Protein AF-A0AAV9FEK0-F1 (afdb_monomer_lite)

Radius of gyration: 16.36 Å; chains: 1; bounding box: 32×32×44 Å

InterPro domains:
  IPR002885 Pentatricopeptide repeat [PF13041] (8-54)
  IPR002885 Pentatricopeptide repeat [PS51375] (9-39)
  IPR002885 Pentatricopeptide repeat [PS51375] (43-80)
  IPR002885 Pentatricopeptide repeat [TIGR00756] (12-36)
  IPR011990 Tetratricopeptide-like helical domain superfamily [G3DSA:1.25.40.10] (1-116)

Secondary structure (DSSP, 8-state):
---TT-PPPHHHHHHHHHHHHHHT-HHHHHHHHHHHHHHS---HHHHHHHHHHHHTT--HHHHHHHHHHHHHHHHTTPPPPHHHHHHHHHHHHS-HHHHHHHHHHHHHHHHHHTT---

Sequence (118 aa):
MVLEGCEPETQTYNVLIRHFCAVGEFERAMGLFERMGCTCAPNVDTYNVLINRLFGTGKSGNMVMAGRLLVEMVERGHAPSRVMFRRVLLLMTGNQGLAKQILSTQSVCRRLTCTIRL

pLDDT: mean 73.73, std 16.27, range [36.47, 93.06]

Organism: Acorus calamus (NCBI:txid4465)

Foldseek 3Di:
DDDVPDQDALVNLLVVLLVCLVVPVLVVSVVSVVVCVVRHDHDLSSLVSNLVSLLVPPDLVSLVVNVVSQVVCVVVVHDHDPVSQLSSLCSVVVDNVVSVVVVVVVVVVVVVVVVPPD

Structure (mmCIF, N/CA/C/O backbone):
data_AF-A0AAV9FEK0-F1
#
_entry.id   AF-A0AAV9FEK0-F1
#
loop_
_atom_site.group_PDB
_atom_site.id
_atom_site.type_symbol
_atom_site.label_atom_id
_atom_site.label_alt_id
_atom_site.label_comp_id
_atom_site.label_asym_id
_atom_site.label_entity_id
_atom_site.label_seq_id
_atom_site.pdbx_PDB_ins_code
_atom_site.Cartn_x
_atom_site.Cartn_y
_atom_site.Cartn_z
_atom_site.occupancy
_atom_site.B_iso_or_equiv
_atom_site.auth_seq_id
_atom_site.auth_comp_id
_atom_site.auth_asym_id
_atom_site.auth_atom_id
_atom_site.pdbx_PDB_model_num
ATOM 1 N N . MET A 1 1 ? 3.650 -3.951 -23.650 1.00 43.62 1 MET A N 1
ATOM 2 C CA . MET A 1 1 ? 4.870 -4.373 -24.363 1.00 43.62 1 MET A CA 1
ATOM 3 C C . MET A 1 1 ? 5.963 -4.496 -23.323 1.00 43.62 1 MET A C 1
ATOM 5 O O . MET A 1 1 ? 6.292 -3.492 -22.713 1.00 43.62 1 MET A O 1
ATOM 9 N N . VAL A 1 2 ? 6.433 -5.710 -23.047 1.00 47.94 2 VAL A N 1
ATOM 10 C CA . VAL A 1 2 ? 7.668 -5.925 -22.284 1.00 47.94 2 VAL A CA 1
ATOM 11 C C . VAL A 1 2 ? 8.670 -6.400 -23.324 1.00 47.94 2 VAL A C 1
ATOM 13 O O . VAL A 1 2 ? 8.476 -7.463 -23.906 1.00 47.94 2 VAL A O 1
ATOM 16 N N . LEU A 1 3 ? 9.644 -5.555 -23.648 1.00 47.34 3 LEU A N 1
ATOM 17 C CA . LEU A 1 3 ? 10.817 -5.967 -24.411 1.00 47.34 3 LEU A CA 1
ATOM 18 C C . LEU A 1 3 ? 11.701 -6.762 -23.448 1.00 47.34 3 LEU A C 1
ATOM 20 O O . LEU A 1 3 ? 11.959 -6.297 -22.334 1.00 47.34 3 LEU A O 1
ATOM 24 N N . GLU A 1 4 ? 12.104 -7.968 -23.844 1.00 45.28 4 GLU A N 1
ATOM 25 C CA . GLU A 1 4 ? 13.072 -8.774 -23.098 1.00 45.28 4 GLU A CA 1
ATOM 26 C C . GLU A 1 4 ? 14.330 -7.926 -22.851 1.00 45.28 4 GLU A C 1
ATOM 28 O O . GLU A 1 4 ? 15.028 -7.556 -23.791 1.00 45.28 4 GLU A O 1
ATOM 33 N N . GLY A 1 5 ? 14.568 -7.549 -21.590 1.00 53.53 5 GLY A N 1
ATOM 34 C CA . GLY A 1 5 ? 15.724 -6.744 -21.180 1.00 53.53 5 GLY A CA 1
ATOM 35 C C . GLY A 1 5 ? 15.425 -5.359 -20.593 1.00 53.53 5 GLY A C 1
ATOM 36 O O . GLY A 1 5 ? 16.349 -4.736 -20.079 1.00 53.53 5 GLY A O 1
ATOM 37 N N . CYS A 1 6 ? 14.178 -4.872 -20.599 1.00 55.69 6 CYS A N 1
ATOM 38 C CA . CYS A 1 6 ? 13.820 -3.642 -19.876 1.00 55.69 6 CYS A CA 1
ATOM 39 C C . CYS A 1 6 ? 13.213 -3.973 -18.508 1.00 55.69 6 CYS A C 1
ATOM 41 O O . CYS A 1 6 ? 12.127 -4.557 -18.435 1.00 55.69 6 CYS A O 1
ATOM 43 N N . GLU A 1 7 ? 13.886 -3.581 -17.423 1.00 58.00 7 GLU A N 1
ATOM 44 C CA . GLU A 1 7 ? 13.301 -3.686 -16.087 1.00 58.00 7 GLU A CA 1
ATOM 45 C C . GLU A 1 7 ? 12.058 -2.786 -15.987 1.00 58.00 7 GLU A C 1
ATOM 47 O O . GLU A 1 7 ? 12.118 -1.597 -16.312 1.00 58.00 7 GLU A O 1
ATOM 52 N N . PRO A 1 8 ? 10.900 -3.330 -15.577 1.00 68.00 8 PRO A N 1
ATOM 53 C CA . PRO A 1 8 ? 9.686 -2.544 -15.452 1.00 68.00 8 PRO A CA 1
ATOM 54 C C . PRO A 1 8 ? 9.843 -1.477 -14.365 1.00 68.00 8 PRO A C 1
ATOM 56 O O . PRO A 1 8 ? 9.984 -1.773 -13.179 1.00 68.00 8 PRO A O 1
ATOM 59 N N . GLU A 1 9 ? 9.748 -0.216 -14.775 1.00 76.25 9 GLU A N 1
ATOM 60 C CA . GLU A 1 9 ? 9.724 0.918 -13.855 1.00 76.25 9 GLU A CA 1
ATOM 61 C C . GLU A 1 9 ? 8.481 0.896 -12.948 1.00 76.25 9 GLU A C 1
ATOM 63 O O . GLU A 1 9 ? 7.460 0.268 -13.252 1.00 76.25 9 GLU A O 1
ATOM 68 N N . THR A 1 10 ? 8.528 1.666 -11.857 1.00 84.75 10 THR A N 1
ATOM 69 C CA . THR A 1 10 ? 7.432 1.839 -10.889 1.00 84.75 10 THR A CA 1
ATOM 70 C C . THR A 1 10 ? 6.076 2.097 -11.561 1.00 84.75 10 THR A C 1
ATOM 72 O O . THR A 1 10 ? 5.047 1.577 -11.125 1.00 84.75 10 THR A O 1
ATOM 75 N N . GLN A 1 11 ? 6.054 2.868 -12.654 1.00 83.94 11 GLN A N 1
ATOM 76 C CA . GLN A 1 11 ? 4.824 3.152 -13.397 1.00 83.94 11 GLN A CA 1
ATOM 77 C C . GLN A 1 11 ? 4.221 1.904 -14.055 1.00 83.94 11 GLN A C 1
ATOM 79 O O . GLN A 1 11 ? 3.004 1.722 -14.006 1.00 83.94 11 GLN A O 1
ATOM 84 N N . THR A 1 12 ? 5.051 1.019 -14.606 1.00 86.56 12 THR A N 1
ATOM 85 C CA . THR A 1 12 ? 4.610 -0.219 -15.264 1.00 86.56 12 THR A CA 1
ATOM 86 C C . THR A 1 12 ? 3.928 -1.149 -14.266 1.00 86.56 12 THR A C 1
ATOM 88 O O . THR A 1 12 ? 2.815 -1.620 -14.517 1.00 86.56 12 THR A O 1
ATOM 91 N N . TYR A 1 13 ? 4.536 -1.347 -13.093 1.00 90.38 13 TYR A N 1
ATOM 92 C CA . TYR A 1 13 ? 3.913 -2.107 -12.007 1.00 90.38 13 TYR A CA 1
ATOM 93 C C . TYR A 1 13 ? 2.597 -1.478 -11.560 1.00 90.38 13 TYR A C 1
ATOM 95 O O . TYR A 1 13 ? 1.598 -2.182 -11.432 1.00 90.38 13 TYR A O 1
ATOM 103 N N . ASN A 1 14 ? 2.552 -0.156 -11.396 1.00 89.50 14 ASN A N 1
ATOM 104 C CA . ASN A 1 14 ? 1.332 0.535 -10.987 1.00 89.50 14 ASN A CA 1
ATOM 105 C C . ASN A 1 14 ? 0.177 0.348 -11.979 1.00 89.50 14 ASN A C 1
ATOM 107 O O . ASN A 1 14 ? -0.968 0.200 -11.552 1.00 89.50 14 ASN A O 1
ATOM 111 N N . VAL A 1 15 ? 0.447 0.334 -13.287 1.00 91.38 15 VAL A N 1
ATOM 112 C CA . VAL A 1 15 ? -0.577 0.053 -14.308 1.00 91.38 15 VAL A CA 1
ATOM 113 C C . VAL A 1 15 ? -1.110 -1.373 -14.165 1.00 91.38 15 VAL A C 1
ATOM 115 O O . VAL A 1 15 ? -2.326 -1.568 -14.115 1.00 91.38 15 VAL A O 1
ATOM 118 N N . LEU A 1 16 ? -0.222 -2.362 -14.036 1.00 91.44 16 LEU A N 1
ATOM 119 C CA . LEU A 1 16 ? -0.617 -3.765 -13.896 1.00 91.44 16 LEU A CA 1
ATOM 120 C C . LEU A 1 16 ? -1.381 -4.015 -12.590 1.00 91.44 16 LEU A C 1
ATOM 122 O O . LEU A 1 16 ? -2.447 -4.625 -12.609 1.00 91.44 16 LEU A O 1
ATOM 126 N N . ILE A 1 17 ? -0.891 -3.488 -11.468 1.00 92.50 17 ILE A N 1
ATOM 127 C CA . ILE A 1 17 ? -1.541 -3.592 -10.155 1.00 92.50 17 ILE A CA 1
ATOM 128 C C . ILE A 1 17 ? -2.946 -2.979 -10.205 1.00 92.50 17 ILE A C 1
ATOM 130 O O . ILE A 1 17 ? -3.901 -3.601 -9.739 1.00 92.50 17 ILE A O 1
ATOM 134 N N . ARG A 1 18 ? -3.114 -1.797 -10.818 1.00 91.06 18 ARG A N 1
ATOM 135 C CA . ARG A 1 18 ? -4.440 -1.184 -11.021 1.00 91.06 18 ARG A CA 1
ATOM 136 C C . ARG A 1 18 ? -5.360 -2.076 -11.841 1.00 91.06 18 ARG A C 1
ATOM 138 O O . ARG A 1 18 ? -6.511 -2.260 -11.450 1.00 91.06 18 ARG A O 1
ATOM 145 N N . HIS A 1 19 ? -4.858 -2.629 -12.941 1.00 93.06 19 HIS A N 1
ATOM 146 C CA . HIS A 1 19 ? -5.631 -3.516 -13.801 1.00 93.06 19 HIS A CA 1
ATOM 147 C C . HIS A 1 19 ? -6.110 -4.760 -13.042 1.00 93.06 19 HIS A C 1
ATOM 149 O O . HIS A 1 19 ? -7.314 -5.005 -12.986 1.00 93.06 19 HIS A O 1
ATOM 155 N N . PHE A 1 20 ? -5.203 -5.486 -12.379 1.00 92.25 20 PHE A N 1
ATOM 156 C CA . PHE A 1 20 ? -5.544 -6.690 -11.612 1.00 92.25 20 PHE A CA 1
ATOM 157 C C . PHE A 1 20 ? -6.496 -6.397 -10.445 1.00 92.25 20 PHE A C 1
ATOM 159 O O . PHE A 1 20 ? -7.453 -7.139 -10.218 1.00 92.25 20 PHE A O 1
ATOM 166 N N . CYS A 1 21 ? -6.322 -5.264 -9.758 1.00 89.50 21 CYS A N 1
ATOM 167 C CA . CYS A 1 21 ? -7.278 -4.798 -8.754 1.00 89.50 21 CYS A CA 1
ATOM 168 C C . CYS A 1 21 ? -8.673 -4.524 -9.344 1.00 89.50 21 CYS A C 1
ATOM 170 O O . CYS A 1 21 ? -9.672 -4.826 -8.689 1.00 89.50 21 CYS A O 1
ATOM 172 N N . ALA A 1 22 ? -8.763 -3.966 -10.555 1.00 87.94 22 ALA A N 1
ATOM 173 C CA . ALA A 1 22 ? -10.034 -3.648 -11.206 1.00 87.94 22 ALA A CA 1
ATOM 174 C C . ALA A 1 22 ? -10.804 -4.905 -11.640 1.00 87.94 22 ALA A C 1
ATOM 176 O O . ALA A 1 22 ? -12.006 -4.989 -11.396 1.00 87.94 22 ALA A O 1
ATOM 177 N N . VAL A 1 23 ? -10.114 -5.902 -12.205 1.00 89.81 23 VAL A N 1
ATOM 178 C CA . VAL A 1 23 ? -10.725 -7.186 -12.615 1.00 89.81 23 VAL A CA 1
ATOM 179 C C . VAL A 1 23 ? -10.960 -8.145 -11.441 1.00 89.81 23 VAL A C 1
ATOM 181 O O . VAL A 1 23 ? -11.586 -9.187 -11.593 1.00 89.81 23 VAL A O 1
ATOM 184 N N . GLY A 1 24 ? -10.499 -7.780 -10.242 1.00 86.06 24 GLY A N 1
ATOM 185 C CA . GLY A 1 24 ? -10.735 -8.517 -9.004 1.00 86.06 24 GLY A CA 1
ATOM 186 C C . GLY A 1 24 ? -9.746 -9.638 -8.706 1.00 86.06 24 GLY A C 1
ATOM 187 O O . GLY A 1 24 ? -9.899 -10.315 -7.690 1.00 86.06 24 GLY A O 1
ATOM 188 N N . GLU A 1 25 ? -8.691 -9.763 -9.503 1.00 89.19 25 GLU A N 1
ATOM 189 C CA . GLU A 1 25 ? -7.572 -10.682 -9.294 1.00 89.19 25 GLU A CA 1
ATOM 190 C C . GLU A 1 25 ? -6.558 -10.093 -8.297 1.00 89.19 25 GLU A C 1
ATOM 192 O O . GLU A 1 25 ? -5.399 -9.824 -8.617 1.00 89.19 25 GLU A O 1
ATOM 197 N N . PHE A 1 26 ? -7.008 -9.859 -7.062 1.00 88.31 26 PHE A N 1
ATOM 198 C CA . PHE A 1 26 ? -6.203 -9.184 -6.038 1.00 88.31 26 PHE A CA 1
ATOM 199 C C . PHE A 1 26 ? -4.926 -9.955 -5.659 1.00 88.31 26 PHE A C 1
ATOM 201 O O . PHE A 1 26 ? -3.887 -9.337 -5.455 1.00 88.31 26 PHE A O 1
ATOM 208 N N . GLU A 1 27 ? -4.968 -11.289 -5.651 1.00 89.19 27 GLU A N 1
ATOM 209 C CA . GLU A 1 27 ? -3.790 -12.133 -5.387 1.00 89.19 27 GLU A CA 1
ATOM 210 C C . GLU A 1 27 ? -2.659 -11.877 -6.396 1.00 89.19 27 GLU A C 1
ATOM 212 O O . GLU A 1 27 ? -1.493 -11.743 -6.030 1.00 89.19 27 GLU A O 1
ATOM 217 N N . ARG A 1 28 ? -2.999 -11.709 -7.682 1.00 91.31 28 ARG A N 1
ATOM 218 C CA . ARG A 1 28 ? -2.013 -11.378 -8.724 1.00 91.31 28 ARG A CA 1
ATOM 219 C C . ARG A 1 28 ? -1.481 -9.959 -8.568 1.00 9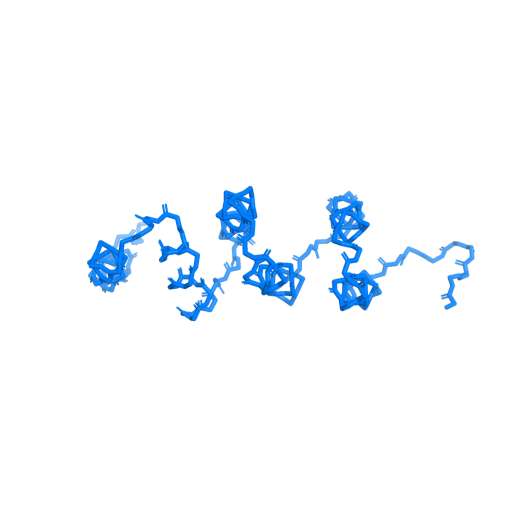1.31 28 ARG A C 1
ATOM 221 O O . ARG A 1 28 ? -0.294 -9.731 -8.791 1.00 91.31 28 ARG A O 1
ATOM 228 N N . ALA A 1 29 ? -2.335 -9.016 -8.165 1.00 91.88 29 ALA A N 1
ATOM 229 C CA . ALA A 1 29 ? -1.907 -7.656 -7.845 1.00 91.88 29 ALA A CA 1
ATOM 230 C C . ALA A 1 29 ? -0.895 -7.645 -6.684 1.00 91.88 29 ALA A C 1
ATOM 232 O O . ALA A 1 29 ? 0.103 -6.930 -6.751 1.00 91.88 29 ALA A O 1
ATOM 233 N N . MET A 1 30 ? -1.107 -8.477 -5.662 1.00 91.00 30 MET A N 1
ATOM 234 C CA . MET A 1 30 ? -0.181 -8.623 -4.538 1.00 91.00 30 MET A CA 1
ATOM 235 C C . MET A 1 30 ? 1.134 -9.291 -4.931 1.00 91.00 30 MET A C 1
ATOM 237 O O . MET A 1 30 ? 2.189 -8.775 -4.575 1.00 91.00 30 MET A O 1
ATOM 241 N N . GLY A 1 31 ? 1.106 -10.346 -5.747 1.00 91.81 31 GLY A N 1
ATOM 242 C CA . GLY A 1 31 ? 2.341 -10.948 -6.260 1.00 91.81 31 GLY A CA 1
ATOM 243 C C . GLY A 1 31 ? 3.188 -9.963 -7.079 1.00 91.81 31 GLY A C 1
ATOM 244 O O . GLY A 1 31 ? 4.416 -9.983 -7.019 1.00 91.81 31 GLY A O 1
ATOM 245 N N . LEU A 1 32 ? 2.553 -9.042 -7.814 1.00 91.44 32 LEU A N 1
ATOM 246 C CA . LEU A 1 32 ? 3.266 -7.955 -8.493 1.00 91.44 32 LEU A CA 1
ATOM 247 C C . LEU A 1 32 ? 3.839 -6.924 -7.521 1.00 91.44 32 LEU A C 1
ATOM 249 O O . LEU A 1 32 ? 4.936 -6.433 -7.761 1.00 91.44 32 LEU A O 1
ATO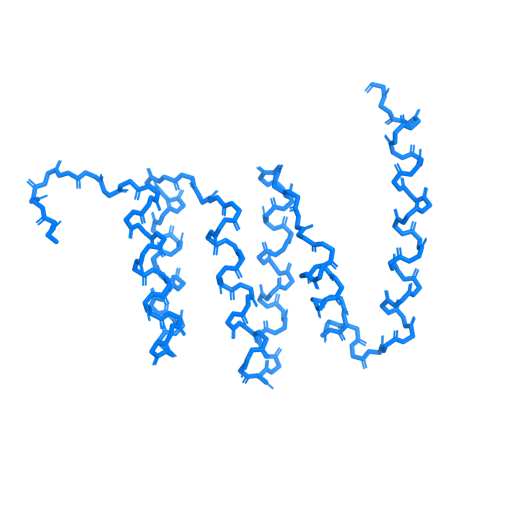M 253 N N . PHE A 1 33 ? 3.124 -6.602 -6.446 1.00 91.94 33 PHE A N 1
ATOM 254 C CA . PHE A 1 33 ? 3.610 -5.704 -5.399 1.00 91.94 33 PHE A CA 1
ATOM 255 C C . PHE A 1 33 ? 4.830 -6.279 -4.660 1.00 91.94 33 PHE A C 1
ATOM 257 O O . PHE A 1 33 ? 5.797 -5.562 -4.414 1.00 91.94 33 PHE A O 1
ATOM 264 N N . GLU A 1 34 ? 4.837 -7.578 -4.370 1.00 90.75 34 GLU A N 1
ATOM 265 C CA . GLU A 1 34 ? 5.992 -8.252 -3.766 1.00 90.75 34 GLU A CA 1
ATOM 266 C C . GLU A 1 34 ? 7.200 -8.247 -4.706 1.00 90.75 34 GLU A C 1
ATOM 268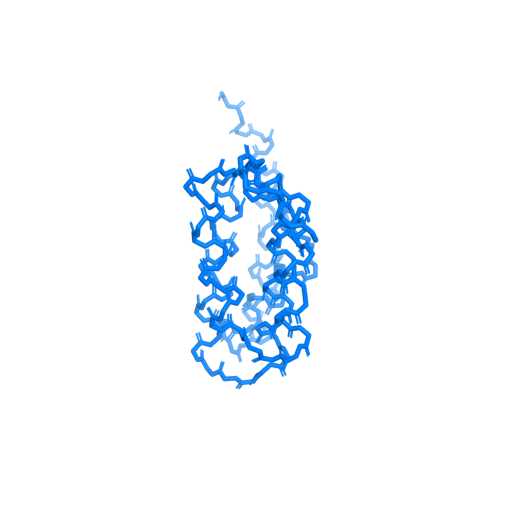 O O . GLU A 1 34 ? 8.298 -7.859 -4.306 1.00 90.75 34 GLU A O 1
ATOM 273 N N . ARG A 1 35 ? 6.989 -8.587 -5.986 1.00 89.31 35 ARG A N 1
ATOM 274 C CA . ARG A 1 35 ? 8.040 -8.514 -7.014 1.00 89.31 35 ARG A CA 1
ATOM 275 C C . ARG A 1 35 ? 8.586 -7.103 -7.180 1.00 89.31 35 ARG A C 1
ATOM 277 O O . ARG A 1 35 ? 9.795 -6.938 -7.312 1.00 89.31 35 ARG A O 1
ATOM 284 N N . MET A 1 36 ? 7.703 -6.106 -7.139 1.00 88.38 36 MET A N 1
ATOM 285 C CA . MET A 1 36 ? 8.077 -4.701 -7.150 1.00 88.38 36 MET A CA 1
ATOM 286 C C . MET A 1 36 ? 9.047 -4.421 -6.002 1.00 88.38 36 MET A C 1
ATOM 288 O O . MET A 1 36 ? 10.128 -3.930 -6.269 1.00 88.38 36 MET A O 1
ATOM 292 N N . GLY A 1 37 ? 8.765 -4.860 -4.771 1.00 82.00 37 GLY A N 1
ATOM 293 C CA . GLY A 1 37 ? 9.672 -4.696 -3.627 1.00 82.00 37 GLY A CA 1
ATOM 294 C C . GLY A 1 37 ? 11.113 -5.193 -3.837 1.00 82.00 37 GLY A C 1
ATOM 295 O O . GLY A 1 37 ? 12.022 -4.648 -3.213 1.00 82.00 37 GLY A O 1
ATOM 296 N N . CYS A 1 38 ? 11.331 -6.169 -4.724 1.00 83.06 38 CYS A N 1
ATOM 297 C CA . CYS A 1 38 ? 12.661 -6.662 -5.090 1.00 83.06 38 CYS A CA 1
ATOM 298 C C . CYS A 1 38 ? 13.328 -5.866 -6.225 1.00 83.06 38 CYS A C 1
ATOM 300 O O . CYS A 1 38 ? 14.553 -5.843 -6.289 1.00 83.06 38 CYS A O 1
ATOM 302 N N . THR A 1 39 ? 12.552 -5.246 -7.122 1.00 81.94 39 THR A N 1
ATOM 303 C CA . THR A 1 39 ? 13.070 -4.579 -8.333 1.00 81.94 39 THR A CA 1
ATOM 304 C C . THR A 1 39 ? 13.016 -3.050 -8.272 1.00 81.94 39 THR A C 1
ATOM 306 O O . THR A 1 39 ? 13.890 -2.380 -8.805 1.00 81.94 39 THR A O 1
ATOM 309 N N . CYS A 1 40 ? 11.990 -2.462 -7.653 1.00 84.12 40 CYS A N 1
ATOM 310 C CA . CYS A 1 40 ? 11.784 -1.014 -7.584 1.00 84.12 40 CYS A CA 1
ATOM 311 C C . CYS A 1 40 ? 10.886 -0.586 -6.405 1.00 84.12 40 CYS A C 1
ATOM 313 O O . CYS A 1 40 ? 10.020 -1.314 -5.932 1.00 84.12 40 CYS A O 1
ATOM 315 N N . ALA A 1 41 ? 11.061 0.633 -5.893 1.00 85.12 41 ALA A N 1
ATOM 316 C CA . ALA A 1 41 ? 10.308 1.063 -4.715 1.00 85.12 41 ALA A CA 1
ATOM 317 C C . ALA A 1 41 ? 8.822 1.356 -5.042 1.00 85.12 41 ALA A C 1
ATOM 319 O O . ALA A 1 41 ? 8.547 2.152 -5.950 1.00 85.12 41 ALA A O 1
ATOM 320 N N . PRO A 1 42 ? 7.853 0.782 -4.295 1.00 88.69 42 PRO A N 1
ATOM 321 C CA . PRO A 1 42 ? 6.455 1.193 -4.354 1.00 88.69 42 PRO A CA 1
ATOM 322 C C . PRO A 1 42 ? 6.285 2.643 -3.899 1.00 88.69 42 PRO A C 1
ATOM 324 O O . PRO A 1 42 ? 6.969 3.129 -2.993 1.00 88.69 42 PRO A O 1
ATOM 327 N N . ASN A 1 43 ? 5.345 3.339 -4.535 1.00 89.12 43 ASN A N 1
ATOM 328 C CA . ASN A 1 43 ? 5.035 4.734 -4.244 1.00 89.12 43 ASN A CA 1
ATOM 329 C C . ASN A 1 43 ? 3.629 4.881 -3.646 1.00 89.12 43 ASN A C 1
ATOM 331 O O . ASN A 1 43 ? 2.873 3.917 -3.516 1.00 89.12 43 ASN A O 1
ATOM 335 N N . VAL A 1 44 ? 3.270 6.116 -3.285 1.00 87.69 44 VAL A N 1
ATOM 336 C CA . VAL A 1 44 ? 1.963 6.460 -2.698 1.00 87.69 44 VAL A CA 1
ATOM 337 C C . VAL A 1 44 ? 0.799 5.906 -3.529 1.00 87.69 44 VAL A C 1
ATOM 339 O O . VAL A 1 44 ? -0.162 5.372 -2.979 1.00 87.69 44 VAL A O 1
ATOM 342 N N . ASP A 1 45 ? 0.900 5.983 -4.855 1.00 87.81 45 ASP A N 1
ATOM 343 C CA . ASP A 1 45 ? -0.120 5.478 -5.771 1.00 87.81 45 ASP A CA 1
ATOM 344 C C . ASP A 1 45 ? -0.304 3.962 -5.683 1.00 87.81 45 ASP A C 1
ATOM 346 O O . ASP A 1 45 ? -1.444 3.491 -5.691 1.00 87.81 45 ASP A O 1
ATOM 350 N N . THR A 1 46 ? 0.790 3.203 -5.574 1.00 89.81 46 THR A N 1
ATOM 351 C CA . THR A 1 46 ? 0.756 1.743 -5.425 1.00 89.81 46 THR A CA 1
ATOM 352 C C . THR A 1 46 ? -0.058 1.347 -4.192 1.00 89.81 46 THR A C 1
ATOM 354 O O . THR A 1 46 ? -1.029 0.590 -4.293 1.00 89.81 46 THR A O 1
ATOM 357 N N . TYR A 1 47 ? 0.282 1.926 -3.035 1.00 89.75 47 TYR A N 1
ATOM 358 C CA . TYR A 1 47 ? -0.410 1.665 -1.772 1.00 89.75 47 TYR A CA 1
ATOM 359 C C . TYR A 1 47 ? -1.876 2.092 -1.830 1.00 89.75 47 TYR A C 1
ATOM 361 O O . TYR A 1 47 ? -2.758 1.337 -1.418 1.00 89.75 47 TYR A O 1
ATOM 369 N N . ASN A 1 48 ? -2.161 3.265 -2.404 1.00 88.50 48 ASN A N 1
ATOM 370 C CA . ASN A 1 48 ? -3.526 3.770 -2.528 1.00 88.50 48 ASN A CA 1
ATOM 371 C C . ASN A 1 48 ? -4.433 2.800 -3.293 1.00 88.50 48 ASN A C 1
ATOM 373 O O . ASN A 1 48 ? -5.578 2.580 -2.900 1.00 88.50 48 ASN A O 1
ATOM 377 N N . VAL A 1 49 ? -3.941 2.219 -4.387 1.00 90.06 49 VAL A N 1
ATOM 378 C CA . VAL A 1 49 ? -4.709 1.284 -5.221 1.00 90.06 49 VAL A CA 1
ATOM 379 C C . VAL A 1 49 ? -5.012 -0.008 -4.463 1.00 90.06 49 VAL A C 1
ATOM 381 O O . VAL A 1 49 ? -6.171 -0.430 -4.424 1.00 90.06 49 VAL A O 1
ATOM 384 N N . LEU A 1 50 ? -4.001 -0.608 -3.828 1.00 89.56 50 LEU A N 1
ATOM 385 C CA . LEU A 1 50 ? -4.150 -1.863 -3.086 1.00 89.56 50 LEU A CA 1
ATOM 386 C C . LEU A 1 50 ? -5.093 -1.699 -1.890 1.00 89.56 50 LEU A C 1
ATOM 388 O O . LEU A 1 50 ? -6.058 -2.450 -1.743 1.00 89.56 50 LEU A O 1
ATOM 392 N N . ILE A 1 51 ? -4.875 -0.660 -1.080 1.00 87.00 51 ILE A N 1
ATOM 393 C CA . ILE A 1 51 ? -5.690 -0.374 0.104 1.00 87.00 51 ILE A CA 1
ATOM 394 C C . ILE A 1 51 ? -7.142 -0.064 -0.297 1.00 87.00 51 ILE A C 1
ATOM 396 O O . ILE A 1 51 ? -8.077 -0.554 0.337 1.00 87.00 51 ILE A O 1
ATOM 400 N N . ASN A 1 52 ? -7.367 0.690 -1.381 1.00 85.56 52 ASN A N 1
ATOM 401 C CA . ASN A 1 52 ? -8.724 0.964 -1.864 1.00 85.56 52 ASN A CA 1
ATOM 402 C C . ASN A 1 52 ? -9.461 -0.299 -2.318 1.00 85.56 52 ASN A C 1
ATOM 404 O O . ASN A 1 52 ? -10.657 -0.437 -2.045 1.00 85.56 52 ASN A O 1
ATOM 408 N N . ARG A 1 53 ? -8.768 -1.239 -2.972 1.00 86.62 53 ARG A N 1
ATOM 409 C CA . ARG A 1 53 ? -9.379 -2.501 -3.405 1.00 86.62 53 ARG A CA 1
ATOM 410 C C . ARG A 1 53 ? -9.820 -3.367 -2.221 1.00 86.62 53 ARG A C 1
ATOM 412 O O . ARG A 1 53 ? -10.882 -3.993 -2.282 1.00 86.62 53 ARG A O 1
ATOM 419 N N . LEU A 1 54 ? -9.056 -3.359 -1.131 1.00 82.00 54 LEU A N 1
ATOM 420 C CA . LEU A 1 54 ? -9.382 -4.099 0.091 1.00 82.00 54 LEU A CA 1
ATOM 421 C C . LEU A 1 54 ? -10.681 -3.605 0.752 1.00 82.00 54 LEU A C 1
ATOM 423 O O . LEU A 1 54 ? -11.422 -4.413 1.309 1.00 82.00 54 LEU A O 1
ATOM 427 N N . PHE A 1 55 ? -11.030 -2.321 0.617 1.00 76.31 55 PHE A N 1
ATOM 428 C CA . PHE A 1 55 ? -12.307 -1.802 1.128 1.00 76.31 55 PHE A CA 1
ATOM 429 C C . PHE A 1 55 ? -13.532 -2.267 0.338 1.00 76.31 55 PHE A C 1
ATOM 431 O O . PHE A 1 55 ? -14.612 -2.380 0.908 1.00 76.31 55 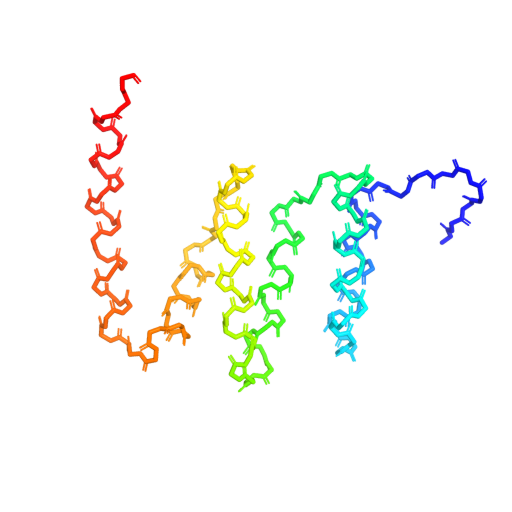PHE A O 1
ATOM 438 N N . GLY A 1 56 ? -13.390 -2.535 -0.962 1.00 69.19 56 GLY A N 1
ATOM 439 C CA . GLY A 1 56 ? -14.520 -2.924 -1.812 1.00 69.19 56 GLY A CA 1
ATOM 440 C C . GLY A 1 56 ? -14.980 -4.370 -1.625 1.00 69.19 56 GLY A C 1
ATOM 441 O O . GLY A 1 56 ? -16.019 -4.752 -2.147 1.00 69.19 56 GLY A O 1
ATOM 442 N N . THR A 1 57 ? -14.205 -5.193 -0.917 1.00 66.69 57 THR A N 1
ATOM 443 C CA . THR A 1 57 ? -14.345 -6.655 -0.956 1.00 66.69 57 THR A CA 1
ATOM 444 C C . THR A 1 57 ? -14.957 -7.270 0.303 1.00 66.69 57 THR A C 1
ATOM 446 O O . THR A 1 57 ? -15.229 -8.463 0.287 1.00 66.69 57 THR A O 1
ATOM 449 N N . GLY A 1 58 ? -15.224 -6.501 1.369 1.00 60.69 58 GLY A N 1
ATOM 450 C CA . GLY A 1 58 ? -16.040 -6.921 2.528 1.00 60.69 58 GLY A CA 1
ATOM 451 C C . GLY A 1 58 ? -15.550 -8.140 3.332 1.00 60.69 58 GLY A C 1
ATOM 452 O O . GLY A 1 58 ? -16.207 -8.541 4.289 1.00 60.69 58 GLY A O 1
ATOM 453 N N . LYS A 1 59 ? -14.413 -8.744 2.971 1.00 66.69 59 LYS A N 1
ATOM 454 C CA . LYS A 1 59 ? -13.848 -9.924 3.636 1.00 66.69 59 LYS A CA 1
ATOM 455 C C . LYS A 1 59 ? -13.040 -9.501 4.863 1.00 66.69 59 LYS A C 1
ATOM 457 O O . LYS A 1 59 ? -12.211 -8.598 4.783 1.00 66.69 59 LYS A O 1
ATOM 462 N N . SER A 1 60 ? -13.217 -10.196 5.984 1.00 61.25 60 SER A N 1
ATOM 463 C CA . SER A 1 60 ? -12.518 -9.906 7.246 1.00 61.25 60 SER A CA 1
ATOM 464 C C . SER A 1 60 ? -10.988 -10.005 7.141 1.00 61.25 60 SER A C 1
ATOM 466 O O . SER A 1 60 ? -10.276 -9.191 7.728 1.00 61.25 60 SER A O 1
ATOM 468 N N . GLY A 1 61 ? -10.469 -10.933 6.327 1.00 65.12 61 GLY A N 1
ATOM 469 C CA . GLY A 1 61 ? -9.028 -11.059 6.058 1.00 65.12 61 GLY A CA 1
ATOM 470 C C . GLY A 1 61 ? -8.412 -9.825 5.385 1.00 65.12 61 GLY A C 1
ATOM 471 O O . GLY A 1 61 ? -7.250 -9.495 5.622 1.00 65.12 61 GLY A O 1
ATOM 472 N N . ASN A 1 62 ? -9.215 -9.072 4.629 1.00 74.50 62 ASN A N 1
ATOM 473 C CA . ASN A 1 62 ? -8.757 -7.896 3.892 1.00 74.50 62 ASN A CA 1
ATOM 474 C C . ASN A 1 62 ? -8.502 -6.700 4.817 1.00 74.50 62 ASN A C 1
ATOM 476 O O . ASN A 1 62 ? -7.730 -5.807 4.471 1.00 74.50 62 ASN A O 1
ATOM 480 N N . MET A 1 63 ? -9.093 -6.703 6.017 1.00 72.81 63 MET A N 1
ATOM 481 C CA . MET A 1 63 ? -8.902 -5.642 7.006 1.00 72.81 63 MET A CA 1
ATOM 482 C C . MET A 1 63 ? -7.487 -5.665 7.577 1.00 72.81 63 MET A C 1
ATOM 484 O O . MET A 1 63 ? -6.783 -4.6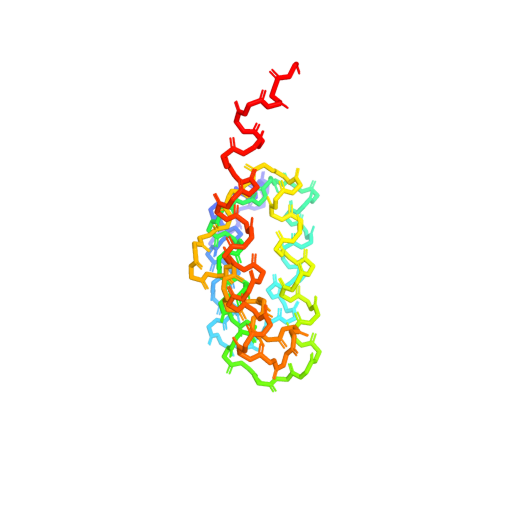57 7.535 1.00 72.81 63 MET A O 1
ATOM 488 N N . VAL A 1 64 ? -7.039 -6.842 8.022 1.00 79.50 64 VAL A N 1
ATOM 489 C CA . VAL A 1 64 ? -5.691 -7.034 8.576 1.00 79.50 64 VAL A CA 1
ATOM 490 C C . VAL A 1 64 ? -4.630 -6.688 7.532 1.00 79.50 64 VAL A C 1
ATOM 492 O O . VAL A 1 64 ? -3.630 -6.039 7.837 1.00 79.50 64 VAL A O 1
ATOM 495 N N . MET A 1 65 ? -4.874 -7.071 6.279 1.00 82.75 65 MET A N 1
ATOM 496 C CA . MET A 1 65 ? -3.984 -6.760 5.168 1.00 82.75 65 MET A CA 1
ATOM 497 C C . MET A 1 65 ? -3.916 -5.258 4.867 1.00 82.75 65 MET A C 1
ATOM 499 O O . MET A 1 65 ? -2.823 -4.730 4.675 1.00 82.75 65 MET A O 1
ATOM 503 N N . ALA A 1 66 ? -5.049 -4.550 4.908 1.00 83.69 66 ALA A N 1
ATOM 504 C CA . ALA A 1 66 ? -5.081 -3.097 4.739 1.00 83.69 66 ALA A CA 1
ATOM 505 C C . ALA A 1 66 ? -4.319 -2.376 5.863 1.00 83.69 66 ALA A C 1
ATOM 507 O O . ALA A 1 66 ? -3.639 -1.384 5.606 1.00 83.69 66 ALA A O 1
ATOM 508 N N . GLY A 1 67 ? -4.389 -2.899 7.093 1.00 81.81 67 GLY A N 1
ATOM 509 C CA . GLY A 1 67 ? -3.576 -2.442 8.220 1.00 81.81 67 GLY A CA 1
ATOM 510 C C . GLY A 1 67 ? -2.078 -2.601 7.968 1.00 81.81 67 GLY A C 1
ATOM 511 O O . GLY A 1 67 ? -1.334 -1.635 8.114 1.00 81.81 67 GLY A O 1
ATOM 512 N N . ARG A 1 68 ? -1.642 -3.790 7.529 1.00 85.00 68 ARG A N 1
ATOM 513 C CA . ARG A 1 68 ? -0.228 -4.064 7.217 1.00 85.00 68 ARG A CA 1
ATOM 514 C C . ARG A 1 68 ? 0.319 -3.149 6.122 1.00 85.00 68 ARG A C 1
ATOM 516 O O . ARG A 1 68 ? 1.350 -2.523 6.332 1.00 85.00 68 ARG A O 1
ATOM 523 N N . LEU A 1 69 ? -0.403 -3.004 5.010 1.00 87.00 69 LEU A N 1
ATOM 524 C CA . LEU A 1 69 ? -0.000 -2.111 3.916 1.00 87.00 69 LEU A CA 1
ATOM 525 C C . LEU A 1 69 ? 0.095 -0.647 4.362 1.00 87.00 69 LEU A C 1
ATOM 527 O O . LEU A 1 69 ? 0.941 0.094 3.871 1.00 87.00 69 LEU A O 1
ATOM 531 N N . LEU A 1 70 ? -0.759 -0.218 5.297 1.00 84.06 70 LEU A N 1
ATOM 532 C CA . LEU A 1 70 ? -0.714 1.139 5.834 1.00 84.06 70 LEU A CA 1
ATOM 533 C C . LEU A 1 70 ? 0.496 1.367 6.751 1.00 84.06 70 LEU A C 1
ATOM 535 O O . LEU A 1 70 ? 1.077 2.449 6.711 1.00 84.06 70 LEU A O 1
ATOM 539 N N . VAL A 1 71 ? 0.882 0.374 7.557 1.00 84.00 71 VAL A N 1
ATOM 540 C CA . VAL A 1 71 ? 2.111 0.438 8.368 1.00 84.00 71 VAL A CA 1
ATOM 541 C C . VAL A 1 71 ? 3.335 0.485 7.458 1.00 84.00 71 VAL A C 1
ATOM 543 O O . VAL A 1 71 ? 4.141 1.400 7.589 1.00 84.00 71 VAL A O 1
ATOM 546 N N . GLU A 1 72 ? 3.411 -0.412 6.474 1.00 85.12 72 GLU A N 1
ATOM 547 C CA . GLU A 1 72 ? 4.523 -0.459 5.519 1.00 85.12 72 GLU A CA 1
ATOM 548 C C . GLU A 1 72 ? 4.664 0.862 4.741 1.00 85.12 72 GLU A C 1
ATOM 550 O O . GLU A 1 72 ? 5.767 1.372 4.554 1.00 85.12 72 GLU A O 1
ATOM 555 N N . MET A 1 73 ? 3.542 1.473 4.340 1.00 85.44 73 MET A N 1
ATOM 556 C CA . MET A 1 73 ? 3.526 2.793 3.704 1.00 85.44 73 MET A CA 1
ATOM 557 C C . MET A 1 73 ? 4.195 3.859 4.590 1.00 85.44 73 MET A C 1
ATOM 559 O O . MET A 1 73 ? 5.010 4.639 4.097 1.00 85.44 73 MET A O 1
ATOM 563 N N . VAL A 1 74 ? 3.882 3.881 5.891 1.00 83.62 74 VAL A N 1
ATOM 564 C CA . VAL A 1 74 ? 4.445 4.846 6.852 1.00 83.62 74 VAL A CA 1
ATOM 565 C C . VAL A 1 74 ? 5.923 4.571 7.127 1.00 83.62 74 VAL A C 1
ATOM 567 O O . VAL A 1 74 ? 6.710 5.514 7.167 1.00 83.62 74 VAL A O 1
ATOM 570 N N . GLU A 1 75 ? 6.313 3.304 7.276 1.00 82.75 75 GLU A N 1
ATOM 571 C CA . GLU A 1 75 ? 7.712 2.899 7.481 1.00 82.75 75 GLU A CA 1
ATOM 572 C C . GLU A 1 75 ? 8.600 3.293 6.298 1.00 82.75 75 GLU A C 1
ATOM 574 O O . GLU A 1 75 ? 9.727 3.744 6.487 1.00 82.75 75 GLU A O 1
ATOM 579 N N . ARG A 1 76 ? 8.067 3.223 5.072 1.00 80.06 76 ARG A N 1
ATOM 580 C CA . ARG A 1 76 ? 8.746 3.707 3.861 1.00 80.06 76 ARG A CA 1
ATOM 581 C C . ARG A 1 76 ? 8.700 5.232 3.684 1.00 80.06 76 ARG A C 1
ATOM 583 O O . ARG A 1 76 ? 9.126 5.737 2.649 1.00 80.06 76 ARG A O 1
ATOM 590 N N . GLY A 1 77 ? 8.192 5.974 4.669 1.00 81.25 77 GLY A N 1
ATOM 591 C CA . GLY A 1 77 ? 8.166 7.439 4.674 1.00 81.25 77 GLY A CA 1
ATOM 592 C C . GLY A 1 77 ? 7.013 8.069 3.889 1.00 81.25 77 GLY A C 1
ATOM 593 O O . GLY A 1 77 ? 6.981 9.290 3.722 1.00 81.25 77 GLY A O 1
ATOM 594 N N . HIS A 1 78 ? 6.044 7.277 3.424 1.00 82.81 78 HIS A N 1
ATOM 595 C CA . HIS A 1 78 ? 4.880 7.784 2.701 1.00 82.81 78 HIS A CA 1
ATOM 596 C C . HIS A 1 78 ? 3.743 8.120 3.668 1.00 82.81 78 HIS A C 1
ATOM 598 O O . HIS A 1 78 ? 3.363 7.330 4.529 1.00 82.81 78 HIS A O 1
ATOM 604 N N . ALA A 1 79 ? 3.143 9.299 3.507 1.00 78.25 79 ALA A N 1
ATOM 605 C CA . ALA A 1 79 ? 2.027 9.724 4.347 1.00 78.25 79 ALA A CA 1
ATOM 606 C C . ALA A 1 79 ? 0.687 9.192 3.796 1.00 78.25 79 ALA A C 1
ATOM 608 O O . ALA A 1 79 ? 0.278 9.605 2.704 1.00 78.25 79 ALA A O 1
ATOM 609 N N . PRO A 1 80 ? -0.046 8.325 4.524 1.00 77.75 80 PRO A N 1
ATOM 610 C CA . PRO A 1 80 ? -1.368 7.887 4.095 1.00 77.75 80 PRO A CA 1
ATOM 611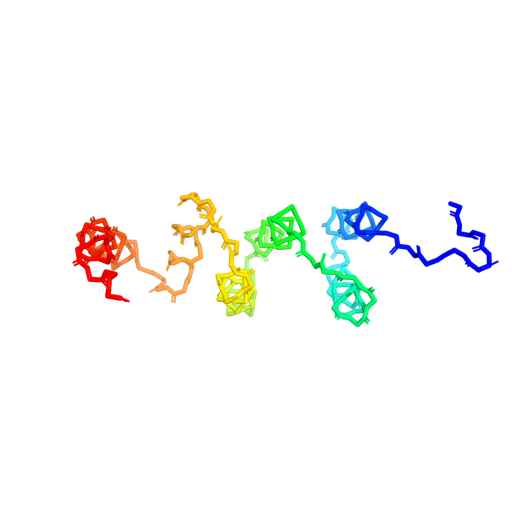 C C . PRO A 1 80 ? -2.346 9.063 4.076 1.00 77.75 80 PRO A C 1
ATOM 613 O O . PRO A 1 80 ? -2.351 9.921 4.964 1.00 77.75 80 PRO A O 1
ATOM 616 N N . SER A 1 81 ? -3.228 9.092 3.074 1.00 77.44 81 SER A N 1
ATOM 617 C CA . SER A 1 81 ? -4.274 10.117 3.025 1.00 77.44 81 SER A CA 1
ATOM 618 C C . SER A 1 81 ? -5.195 10.020 4.249 1.00 77.44 81 SER A C 1
ATOM 620 O O . SER A 1 81 ? -5.486 8.928 4.749 1.00 77.44 81 SER A O 1
ATOM 622 N N . ARG A 1 82 ? -5.742 11.162 4.694 1.00 71.44 82 ARG A N 1
ATOM 623 C CA . ARG A 1 82 ? -6.673 11.230 5.840 1.00 71.44 82 ARG A CA 1
ATOM 624 C C . ARG A 1 82 ? -7.861 10.273 5.690 1.00 71.44 82 ARG A C 1
ATOM 626 O O . ARG A 1 82 ? -8.356 9.733 6.677 1.00 71.44 82 ARG A O 1
ATOM 633 N N . VAL A 1 83 ? -8.324 10.073 4.455 1.00 72.31 83 VAL A N 1
ATOM 634 C CA . VAL A 1 83 ? -9.449 9.188 4.133 1.00 72.31 83 VAL A CA 1
ATOM 635 C C . VAL A 1 83 ? -9.051 7.718 4.269 1.00 72.31 83 VAL A C 1
ATOM 637 O O . VAL A 1 83 ? -9.787 6.964 4.901 1.00 72.31 83 VAL A O 1
ATOM 640 N N . MET A 1 84 ? -7.890 7.313 3.743 1.00 75.12 84 MET A N 1
ATOM 641 C CA . MET A 1 84 ? -7.395 5.936 3.878 1.00 75.12 84 MET A CA 1
ATOM 642 C C . MET A 1 84 ? -7.104 5.577 5.326 1.00 75.12 84 MET A C 1
ATOM 644 O O . MET A 1 84 ? -7.593 4.556 5.799 1.00 75.12 84 MET A O 1
ATOM 648 N N . PHE A 1 85 ? -6.404 6.452 6.046 1.00 73.69 85 PHE A N 1
ATOM 649 C CA . PHE A 1 85 ? -6.083 6.227 7.449 1.00 73.69 85 PHE A CA 1
ATOM 650 C C . PHE A 1 85 ? -7.352 6.025 8.286 1.00 73.69 85 PHE A C 1
ATOM 652 O O . PHE A 1 85 ? -7.483 5.025 8.986 1.00 73.69 85 PHE A O 1
ATOM 659 N N . ARG A 1 86 ? -8.355 6.902 8.122 1.00 73.81 86 ARG A N 1
ATOM 660 C CA . ARG A 1 86 ? -9.658 6.761 8.788 1.00 73.81 86 ARG A CA 1
ATOM 661 C C . ARG A 1 86 ? -10.376 5.466 8.414 1.00 73.81 86 ARG A C 1
ATOM 663 O O . ARG A 1 86 ? -10.957 4.833 9.290 1.00 73.81 86 ARG A O 1
ATOM 670 N N . ARG A 1 87 ? -10.383 5.092 7.132 1.00 73.00 87 ARG A N 1
ATOM 671 C CA . ARG A 1 87 ? -11.074 3.887 6.663 1.00 73.00 87 ARG A CA 1
ATOM 672 C C . ARG A 1 87 ? -10.440 2.609 7.214 1.00 73.00 87 ARG A C 1
ATOM 674 O O . ARG A 1 87 ? -11.185 1.763 7.691 1.00 73.00 87 ARG A O 1
ATOM 681 N N . VAL A 1 88 ? -9.108 2.490 7.205 1.00 73.56 88 VAL A N 1
ATOM 682 C CA . VAL A 1 88 ? -8.402 1.320 7.766 1.00 73.56 88 VAL A CA 1
ATOM 683 C C . VAL A 1 88 ? -8.685 1.212 9.263 1.00 73.56 88 VAL A C 1
ATOM 685 O O . VAL A 1 88 ? -9.049 0.143 9.737 1.00 73.56 88 VAL A O 1
ATOM 688 N N . LEU A 1 89 ? -8.611 2.326 9.997 1.00 71.88 89 LEU A N 1
ATOM 689 C CA . LEU A 1 89 ? -8.891 2.351 11.433 1.00 71.88 89 LEU A CA 1
ATOM 690 C C . LEU A 1 89 ? -10.318 1.912 11.767 1.00 71.88 89 LEU A C 1
ATOM 692 O O . LEU A 1 89 ? -10.506 1.108 12.669 1.00 71.88 89 LEU A O 1
ATOM 696 N N . LEU A 1 90 ? -11.311 2.398 11.016 1.00 66.56 90 LEU A N 1
ATOM 697 C CA . LEU A 1 90 ? -12.711 1.994 11.180 1.00 66.56 90 LEU A CA 1
ATOM 698 C C . LEU A 1 90 ? -12.929 0.501 10.915 1.00 66.56 90 LEU A C 1
ATOM 700 O O . LEU A 1 90 ? -13.726 -0.125 11.610 1.00 66.56 90 LEU A O 1
ATOM 704 N N . LEU A 1 91 ? -12.231 -0.050 9.919 1.00 66.06 91 LEU A N 1
ATOM 705 C CA . LEU A 1 91 ? -12.293 -1.469 9.572 1.00 66.06 91 LEU A CA 1
ATOM 706 C C . LEU A 1 91 ? -11.654 -2.334 10.669 1.00 66.06 91 LEU A C 1
ATOM 708 O O . LEU A 1 91 ? -12.230 -3.332 11.082 1.00 66.06 91 LEU A O 1
ATOM 712 N N . MET A 1 92 ? -10.487 -1.924 11.173 1.00 65.31 92 MET A N 1
ATOM 713 C CA . MET A 1 92 ? -9.721 -2.678 12.169 1.00 65.31 92 MET A CA 1
ATOM 714 C C . MET A 1 92 ? -10.346 -2.645 13.563 1.00 65.31 92 MET A C 1
ATOM 716 O O . MET A 1 92 ? -10.291 -3.641 14.275 1.00 65.31 92 MET A O 1
ATOM 720 N N . THR A 1 93 ? -10.940 -1.520 13.971 1.00 64.62 93 THR A N 1
ATOM 721 C CA . THR A 1 93 ? -11.573 -1.421 15.294 1.00 64.62 93 THR A CA 1
ATOM 722 C C . THR A 1 93 ? -12.987 -1.991 15.318 1.00 64.62 93 THR A C 1
ATOM 724 O O . THR A 1 93 ? -13.531 -2.180 16.404 1.00 64.62 93 THR A O 1
ATOM 727 N N . GLY A 1 94 ? -13.629 -2.173 14.154 1.00 62.50 94 GLY A N 1
ATOM 728 C CA . GLY A 1 94 ? -15.053 -2.517 14.036 1.00 62.50 94 GLY A CA 1
ATOM 729 C C . GLY A 1 94 ? -15.999 -1.506 14.704 1.00 62.50 94 GLY A C 1
ATOM 730 O O . GLY A 1 94 ? -17.207 -1.716 14.758 1.00 62.50 94 GLY A O 1
ATOM 731 N N . ASN A 1 95 ? -15.460 -0.404 15.234 1.00 59.06 95 ASN A N 1
ATOM 732 C CA . ASN A 1 95 ? -16.146 0.487 16.151 1.00 59.06 95 ASN A CA 1
ATOM 733 C C . ASN A 1 95 ? -15.857 1.940 15.767 1.00 59.06 95 ASN A C 1
ATOM 735 O O . ASN A 1 95 ? -14.745 2.459 15.936 1.00 59.06 95 ASN A O 1
ATOM 739 N N . GLN A 1 96 ? -16.893 2.595 15.237 1.00 56.84 96 GLN A N 1
ATOM 740 C CA . GLN A 1 96 ? -16.825 3.961 14.720 1.00 56.84 96 GLN A CA 1
ATOM 741 C C . GLN A 1 96 ? -16.436 4.991 15.788 1.00 56.84 96 GLN A C 1
ATOM 743 O O . GLN A 1 96 ? -15.810 6.002 15.457 1.00 56.84 96 GLN A O 1
ATOM 748 N N . GLY A 1 97 ? -16.774 4.731 17.056 1.00 56.31 97 GLY A N 1
ATOM 749 C CA . GLY A 1 97 ? -16.420 5.592 18.184 1.00 56.31 97 GLY A CA 1
ATOM 750 C C . GLY A 1 97 ? -14.923 5.563 18.484 1.00 56.31 97 GLY A C 1
ATOM 751 O O . GLY A 1 97 ? -14.286 6.615 18.555 1.00 56.31 97 GLY A O 1
ATOM 752 N N . LEU A 1 98 ? -14.341 4.362 18.558 1.00 55.19 98 LEU A N 1
ATOM 753 C CA . LEU A 1 98 ? -12.922 4.174 18.873 1.00 55.19 98 LEU A CA 1
ATOM 754 C C . LEU A 1 98 ? -12.014 4.730 17.767 1.00 55.19 98 LEU A C 1
ATOM 756 O O . LEU A 1 98 ? -11.034 5.415 18.050 1.00 55.19 98 LEU A O 1
ATOM 760 N N . ALA A 1 99 ? -12.380 4.525 16.499 1.00 59.00 99 ALA A N 1
ATOM 761 C CA . ALA A 1 99 ? -11.620 5.070 15.377 1.00 59.00 99 ALA A CA 1
ATOM 762 C C . ALA A 1 99 ? -11.619 6.609 15.364 1.00 59.00 99 ALA A C 1
ATOM 764 O O . ALA A 1 99 ? -10.584 7.222 15.106 1.00 59.00 99 ALA A O 1
ATOM 765 N N . LYS A 1 100 ? -12.757 7.254 15.674 1.00 59.59 100 LYS A N 1
ATOM 766 C CA . LYS A 1 100 ? -12.822 8.720 15.818 1.00 59.59 100 LYS A CA 1
ATOM 767 C C . LYS A 1 100 ? -11.958 9.213 16.978 1.00 59.59 100 LYS A C 1
ATOM 769 O O . LYS A 1 100 ? -11.288 10.230 16.814 1.00 59.59 100 LYS A O 1
ATOM 774 N N . GLN A 1 101 ? -11.936 8.497 18.104 1.00 57.97 101 GLN A N 1
ATOM 775 C CA . GLN A 1 101 ? -11.080 8.858 19.234 1.00 57.97 101 GLN A CA 1
ATOM 776 C C . GLN A 1 101 ? -9.591 8.751 18.892 1.00 57.97 101 GLN A C 1
ATOM 778 O O . GLN A 1 101 ? -8.862 9.711 19.127 1.00 57.97 101 GLN A O 1
ATOM 783 N N . ILE A 1 102 ? -9.151 7.672 18.239 1.00 62.22 102 ILE A N 1
ATOM 784 C CA . ILE A 1 102 ? -7.747 7.512 17.816 1.00 62.22 102 ILE A CA 1
ATOM 785 C C . ILE A 1 102 ? -7.343 8.579 16.780 1.00 62.22 102 ILE A C 1
ATOM 787 O O . ILE A 1 102 ? -6.244 9.126 16.821 1.00 62.22 102 ILE A O 1
ATOM 791 N N . LEU A 1 103 ? -8.248 8.949 15.869 1.00 61.34 103 LEU A N 1
ATOM 792 C CA . LEU A 1 103 ? -8.012 10.056 14.932 1.00 61.34 103 LEU A CA 1
ATOM 793 C C . LEU A 1 103 ? -7.906 11.413 15.645 1.00 61.34 103 LEU A C 1
ATOM 795 O O . LEU A 1 103 ? -7.124 12.269 15.230 1.00 61.34 103 LEU A O 1
ATOM 799 N N . SER A 1 104 ? -8.687 11.618 16.711 1.00 59.66 104 SER A N 1
ATOM 800 C CA . SER A 1 104 ? -8.632 12.841 17.518 1.00 59.66 104 SER A CA 1
ATOM 801 C C . SER A 1 104 ? -7.373 12.921 18.380 1.00 59.66 104 SER A C 1
ATOM 803 O O . SER A 1 104 ? -6.830 14.005 18.552 1.00 59.66 104 SER A O 1
ATOM 805 N N . THR A 1 105 ? -6.839 11.792 18.849 1.00 52.97 105 THR A N 1
ATOM 806 C CA . THR A 1 105 ? -5.553 11.764 19.555 1.00 52.97 105 THR A CA 1
ATOM 807 C C . THR A 1 105 ? -4.379 11.897 18.593 1.00 52.97 105 THR A C 1
ATOM 809 O O . THR A 1 105 ? -3.383 12.513 18.950 1.00 52.97 105 THR A O 1
ATOM 812 N N . GLN A 1 106 ? -4.494 11.449 17.338 1.00 55.31 106 GLN A N 1
ATOM 813 C CA . GLN A 1 106 ? -3.451 11.662 16.331 1.00 55.31 106 GLN A CA 1
ATOM 814 C C . GLN A 1 106 ? -3.266 13.147 15.974 1.00 55.31 106 GLN A C 1
ATOM 816 O O . GLN A 1 106 ? -2.142 13.567 15.723 1.00 55.31 106 GLN A O 1
ATOM 821 N N . SER A 1 107 ? -4.319 13.975 15.981 1.00 54.59 107 SER A N 1
ATOM 822 C CA . SER A 1 107 ? -4.178 15.428 15.769 1.00 54.59 107 SER A CA 1
ATOM 823 C C . SER A 1 107 ? -3.508 16.139 16.954 1.00 54.59 107 SER A C 1
ATOM 825 O O . SER A 1 107 ? -2.831 17.148 16.750 1.00 54.59 107 SER A O 1
ATOM 827 N N . VAL A 1 108 ? -3.640 15.584 18.163 1.00 50.97 108 VAL A N 1
ATOM 828 C CA . VAL A 1 108 ? -2.926 16.019 19.373 1.00 50.97 108 VAL A CA 1
ATOM 829 C C . VAL A 1 108 ? -1.469 15.545 19.330 1.00 50.97 108 VAL A C 1
ATOM 831 O O . VAL A 1 108 ? -0.556 16.357 19.468 1.00 50.97 108 VAL A O 1
ATOM 834 N N . CYS A 1 109 ? -1.222 14.272 19.010 1.00 42.78 109 CYS A N 1
ATOM 835 C CA . CYS A 1 109 ? 0.125 13.720 18.870 1.00 42.78 109 CYS A CA 1
ATOM 836 C C . CYS A 1 109 ? 0.900 14.335 17.707 1.00 42.78 109 CYS A C 1
ATOM 838 O O . CYS A 1 109 ? 2.098 14.507 17.837 1.00 42.78 109 CYS A O 1
ATOM 840 N N . ARG A 1 110 ? 0.256 14.738 16.604 1.00 49.84 110 ARG A N 1
ATOM 841 C CA . ARG A 1 110 ? 0.918 15.420 15.477 1.00 49.84 110 ARG A CA 1
ATOM 842 C C . ARG A 1 110 ? 1.376 16.842 15.828 1.00 49.84 110 ARG A C 1
ATOM 844 O O . ARG A 1 110 ? 2.300 17.346 15.201 1.00 49.84 110 ARG A O 1
ATOM 851 N N . ARG A 1 111 ? 0.770 17.481 16.841 1.00 47.22 111 ARG A N 1
ATOM 852 C CA . ARG A 1 111 ? 1.316 18.714 17.443 1.00 47.22 111 ARG A CA 1
ATOM 853 C C . ARG A 1 111 ? 2.512 18.406 18.347 1.00 47.22 111 ARG A C 1
ATOM 855 O O . ARG A 1 111 ? 3.482 19.154 18.310 1.00 47.22 111 ARG A O 1
ATOM 862 N N . LEU A 1 112 ? 2.464 17.293 19.083 1.00 42.09 112 LEU A N 1
ATOM 863 C CA . LEU A 1 112 ? 3.533 16.853 19.990 1.00 42.09 112 LEU A CA 1
ATOM 864 C C . LEU A 1 112 ? 4.774 16.308 19.255 1.00 42.09 112 LEU A C 1
ATOM 866 O O . LEU A 1 112 ? 5.895 16.628 19.630 1.00 42.09 112 LEU A O 1
ATOM 870 N N . THR A 1 113 ? 4.626 15.564 18.155 1.00 39.34 113 THR A N 1
ATOM 871 C CA . THR A 1 113 ? 5.767 15.085 17.349 1.00 39.34 113 THR A CA 1
ATOM 872 C C . THR A 1 113 ? 6.446 16.195 16.552 1.00 39.34 113 THR A C 1
ATOM 874 O O . THR A 1 113 ? 7.619 16.063 16.222 1.00 39.34 113 THR A O 1
ATOM 877 N N . CYS A 1 114 ? 5.771 17.322 16.298 1.00 44.41 114 CYS A N 1
ATOM 878 C CA . CYS A 1 114 ? 6.436 18.536 15.814 1.00 44.41 114 CYS A CA 1
ATOM 879 C C . CYS A 1 114 ? 7.223 19.270 16.912 1.00 44.41 114 CYS A C 1
ATOM 881 O O . CYS A 1 114 ? 8.100 20.059 16.577 1.00 44.41 114 CYS A O 1
ATOM 883 N N . THR A 1 115 ? 6.939 19.022 18.196 1.00 36.81 115 THR A N 1
ATOM 884 C CA . THR A 1 115 ? 7.689 19.602 19.326 1.00 36.81 115 THR A CA 1
ATOM 885 C C . THR A 1 115 ? 8.834 18.707 19.806 1.00 36.81 115 THR A C 1
ATOM 887 O O . THR A 1 115 ? 9.760 19.209 20.428 1.00 36.81 115 THR A O 1
ATOM 890 N N . ILE A 1 116 ? 8.811 17.409 19.486 1.00 38.62 116 ILE A N 1
ATOM 891 C CA . ILE A 1 116 ? 9.845 16.427 19.860 1.00 38.62 116 ILE A CA 1
ATOM 892 C C . ILE A 1 116 ? 10.537 15.885 18.594 1.00 38.62 116 ILE A C 1
ATOM 894 O O . ILE A 1 116 ? 10.664 14.680 18.389 1.00 38.62 116 ILE A O 1
ATOM 898 N N . ARG A 1 117 ? 10.962 16.784 17.700 1.00 36.47 117 ARG A N 1
ATOM 899 C CA . ARG A 1 117 ? 12.120 16.517 16.835 1.00 36.47 117 ARG A CA 1
ATOM 900 C C . ARG A 1 117 ? 13.339 17.061 17.578 1.00 36.47 117 ARG A C 1
ATOM 902 O O . ARG A 1 117 ? 13.574 18.265 17.538 1.00 36.47 117 ARG A O 1
ATOM 909 N N . LEU A 1 118 ? 14.027 16.178 18.300 1.00 37.81 118 LEU A N 1
ATOM 910 C CA . LEU A 1 118 ? 15.447 16.334 18.621 1.00 37.81 118 LEU A CA 1
ATOM 911 C C . LEU A 1 118 ? 16.253 15.711 17.481 1.00 37.81 118 LEU A C 1
ATOM 913 O O . LEU A 1 118 ? 15.818 14.637 17.004 1.00 37.81 118 LEU A O 1
#